Protein AF-A0A812Y4J9-F1 (afdb_monomer)

Sequence (115 aa):
AAALDSLTRGSGLSAARPALPALETWLRKNVALASAVAAYLGGRAVLHGYKVVHLPATLSTKEFISAHWHHDRAGRRLKLFLRLNDVDPVEGHPTQVALGSHRLSYYWHEEFEQS

Radius of gyration: 16.46 Å; Cα contacts (8 Å, |Δi|>4): 79; chains: 1; bounding box: 44×40×34 Å

Structure (mmCIF, N/CA/C/O backbone):
data_AF-A0A812Y4J9-F1
#
_entry.id   AF-A0A812Y4J9-F1
#
loop_
_atom_site.group_PDB
_atom_site.id
_atom_site.type_symbol
_atom_site.label_atom_id
_atom_site.label_alt_id
_atom_site.label_comp_id
_atom_site.label_asym_id
_atom_site.label_entity_id
_atom_site.label_seq_id
_atom_site.pdbx_PDB_ins_code
_atom_site.Cartn_x
_atom_site.Cartn_y
_atom_site.Cartn_z
_atom_site.occupancy
_atom_site.B_iso_or_equiv
_atom_site.auth_seq_id
_atom_site.auth_comp_id
_atom_site.auth_asym_id
_atom_site.auth_atom_id
_atom_site.pdbx_PDB_model_num
ATOM 1 N N . ALA A 1 1 ? -4.798 22.604 -9.980 1.00 35.69 1 ALA A N 1
ATOM 2 C CA . ALA A 1 1 ? -3.896 21.508 -10.375 1.00 35.69 1 ALA A CA 1
ATOM 3 C C . ALA A 1 1 ? -2.685 21.556 -9.452 1.00 35.69 1 ALA A C 1
ATOM 5 O O . ALA A 1 1 ? -1.976 22.551 -9.477 1.00 35.69 1 ALA A O 1
ATOM 6 N N . ALA A 1 2 ? -2.525 20.583 -8.553 1.00 34.88 2 ALA A N 1
ATOM 7 C CA . ALA A 1 2 ? -1.347 20.511 -7.689 1.00 34.88 2 ALA A CA 1
ATOM 8 C C . ALA A 1 2 ? -0.225 19.808 -8.460 1.00 34.88 2 ALA A C 1
ATOM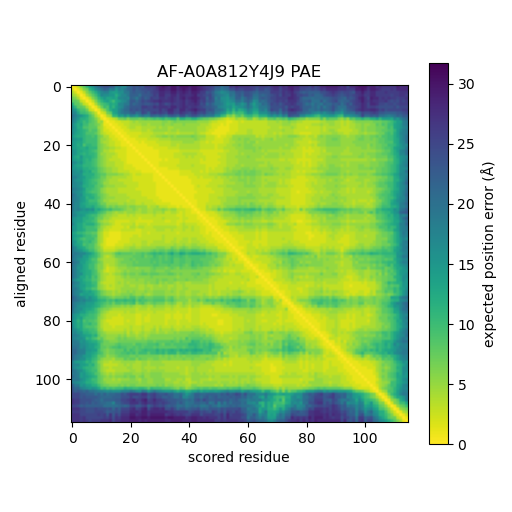 10 O O . ALA A 1 2 ? -0.469 18.765 -9.068 1.00 34.88 2 ALA A O 1
ATOM 11 N N . ALA A 1 3 ? 0.961 20.414 -8.470 1.00 34.66 3 ALA A N 1
ATOM 12 C CA . ALA A 1 3 ? 2.136 19.899 -9.153 1.00 34.66 3 ALA A CA 1
ATOM 13 C C . ALA A 1 3 ? 2.464 18.478 -8.665 1.00 34.66 3 ALA A C 1
ATOM 15 O O . ALA A 1 3 ? 2.590 18.238 -7.461 1.00 34.66 3 ALA A O 1
ATOM 16 N N . LEU A 1 4 ? 2.590 17.535 -9.605 1.00 40.22 4 LEU A N 1
ATOM 17 C CA . LEU A 1 4 ? 3.328 16.304 -9.356 1.00 40.22 4 LEU A CA 1
ATOM 18 C C . LEU A 1 4 ? 4.787 16.710 -9.182 1.00 40.22 4 LEU A C 1
ATOM 20 O O . LEU A 1 4 ? 5.464 17.017 -10.159 1.00 40.22 4 LEU A O 1
ATOM 24 N N . ASP A 1 5 ? 5.265 16.708 -7.946 1.00 41.06 5 ASP A N 1
ATOM 25 C CA . ASP A 1 5 ? 6.693 16.792 -7.671 1.00 41.06 5 ASP A CA 1
ATOM 26 C C . ASP A 1 5 ? 7.296 15.419 -8.019 1.00 41.06 5 ASP A C 1
ATOM 28 O O . ASP A 1 5 ? 7.408 14.520 -7.183 1.00 41.06 5 ASP A O 1
ATOM 32 N N . SER A 1 6 ? 7.507 15.182 -9.317 1.00 46.97 6 SER A N 1
ATOM 33 C CA . SER A 1 6 ? 7.979 13.904 -9.838 1.00 46.97 6 SER A CA 1
ATOM 34 C C . SER A 1 6 ? 9.500 13.849 -9.762 1.00 46.97 6 SER A C 1
ATOM 36 O O . SER A 1 6 ? 10.201 14.471 -10.558 1.00 46.97 6 SER A O 1
ATOM 38 N N . LEU A 1 7 ? 10.030 13.037 -8.851 1.00 45.00 7 LEU A N 1
ATOM 39 C CA . LEU A 1 7 ? 11.408 12.559 -8.938 1.00 45.00 7 LEU A CA 1
ATOM 40 C C . LEU A 1 7 ? 11.488 11.485 -10.035 1.00 45.00 7 LEU A C 1
ATOM 42 O O . LEU A 1 7 ? 11.526 10.294 -9.745 1.00 45.00 7 LEU A O 1
ATOM 46 N N . THR A 1 8 ? 11.479 11.897 -11.302 1.00 47.00 8 THR A N 1
ATOM 47 C CA . THR A 1 8 ? 11.858 11.031 -12.426 1.00 47.00 8 THR A CA 1
ATOM 48 C C . THR A 1 8 ? 13.373 11.080 -12.571 1.00 47.00 8 THR A C 1
ATOM 50 O O . THR A 1 8 ? 13.920 12.021 -13.143 1.00 47.00 8 THR A O 1
ATOM 53 N N . ARG A 1 9 ? 14.075 10.078 -12.036 1.00 48.00 9 ARG A N 1
ATOM 54 C CA . ARG A 1 9 ? 15.489 9.841 -12.356 1.00 48.00 9 ARG A CA 1
ATOM 55 C C . ARG A 1 9 ? 15.593 8.564 -13.179 1.00 48.00 9 ARG A C 1
ATOM 57 O O . ARG A 1 9 ? 15.381 7.494 -12.632 1.00 48.00 9 ARG A O 1
ATOM 64 N N . GLY A 1 10 ? 15.912 8.702 -14.467 1.00 55.62 10 GLY A N 1
ATOM 65 C CA . GLY A 1 10 ? 16.538 7.686 -15.330 1.00 55.62 10 GLY A CA 1
ATOM 66 C C . GLY A 1 10 ? 15.767 6.403 -15.678 1.00 55.62 10 GLY A C 1
ATOM 67 O O . GLY A 1 10 ? 15.925 5.922 -16.790 1.00 55.62 10 GLY A O 1
ATOM 68 N N . SER A 1 11 ? 14.925 5.865 -14.796 1.00 63.34 11 SER A N 1
ATOM 69 C CA . SER A 1 11 ? 14.391 4.501 -14.916 1.00 63.34 11 SER A CA 1
ATOM 70 C C . SER A 1 11 ? 12.909 4.421 -15.290 1.00 63.34 11 SER A C 1
ATOM 72 O O . SER A 1 11 ? 12.401 3.331 -15.503 1.00 63.34 11 SER A O 1
ATOM 74 N N . GLY A 1 12 ? 12.183 5.545 -15.355 1.00 77.94 12 GLY A N 1
ATOM 75 C CA . GLY A 1 12 ? 10.715 5.560 -15.511 1.00 77.94 12 GLY A CA 1
ATOM 76 C C . GLY A 1 12 ? 9.940 5.301 -14.207 1.00 77.94 12 GLY A C 1
ATOM 77 O O . GLY A 1 12 ? 8.707 5.380 -14.183 1.00 77.94 12 GLY A O 1
ATOM 78 N N . LEU A 1 13 ? 10.654 5.047 -13.104 1.00 86.38 13 LEU A N 1
ATOM 79 C CA . LEU A 1 13 ? 10.118 5.100 -11.748 1.00 86.38 13 LEU A CA 1
ATOM 80 C C . LEU A 1 13 ? 9.623 6.517 -11.455 1.00 86.38 13 LEU A C 1
ATOM 82 O O . LEU A 1 13 ? 10.340 7.499 -11.661 1.00 86.38 13 LEU A O 1
ATOM 86 N N . SER A 1 14 ? 8.410 6.627 -10.922 1.00 88.94 14 SER A N 1
ATOM 87 C CA . SER A 1 14 ? 7.935 7.889 -10.362 1.00 88.94 14 SER A CA 1
ATOM 88 C C . SER A 1 14 ? 7.167 7.654 -9.073 1.00 88.94 14 SER A C 1
ATOM 90 O O . SER A 1 14 ? 6.501 6.635 -8.886 1.00 88.94 14 SER A O 1
ATOM 92 N N . ALA A 1 15 ? 7.282 8.606 -8.154 1.00 89.88 15 ALA A N 1
ATOM 93 C CA . ALA A 1 15 ? 6.514 8.619 -6.925 1.00 89.88 15 ALA A CA 1
ATOM 94 C C . ALA A 1 15 ? 6.035 10.038 -6.639 1.00 89.88 15 ALA A C 1
ATOM 96 O O . ALA A 1 15 ? 6.797 10.990 -6.776 1.00 89.88 15 ALA A O 1
ATOM 97 N N . ALA A 1 16 ? 4.786 10.163 -6.205 1.00 91.19 16 ALA A N 1
ATOM 98 C CA . ALA A 1 16 ? 4.184 11.438 -5.845 1.00 91.19 16 ALA A CA 1
ATOM 99 C C . ALA A 1 16 ? 3.278 11.283 -4.619 1.00 91.19 16 ALA A C 1
ATOM 101 O O . ALA A 1 16 ? 2.834 10.182 -4.274 1.00 91.19 16 ALA A O 1
ATOM 102 N N . ARG A 1 17 ? 2.971 12.406 -3.965 1.00 93.19 17 ARG A N 1
ATOM 103 C CA . ARG A 1 17 ? 2.005 12.489 -2.857 1.00 93.19 17 ARG A CA 1
ATOM 104 C C . ARG A 1 17 ? 0.831 13.398 -3.239 1.00 93.19 17 ARG A C 1
ATOM 106 O O . ARG A 1 17 ? 0.694 14.480 -2.674 1.00 93.19 17 ARG A O 1
ATOM 113 N N . PRO A 1 18 ? 0.019 13.008 -4.238 1.00 91.38 18 PRO A N 1
ATOM 114 C CA . PRO A 1 18 ? -1.079 13.844 -4.697 1.00 91.38 18 PRO A CA 1
ATOM 115 C C . PRO A 1 18 ? -2.223 13.878 -3.677 1.00 91.38 18 PRO A C 1
ATOM 117 O O . PRO A 1 18 ? -2.419 12.943 -2.895 1.00 91.38 18 PRO A O 1
ATOM 120 N N . ALA A 1 19 ? -3.038 14.928 -3.751 1.00 90.06 19 ALA A N 1
ATOM 121 C CA . ALA A 1 19 ? -4.382 14.898 -3.191 1.00 90.06 19 ALA A CA 1
ATOM 122 C C . ALA A 1 19 ? -5.280 14.029 -4.087 1.00 90.06 19 ALA A C 1
ATOM 124 O O . ALA A 1 19 ? -5.338 14.243 -5.298 1.00 90.06 19 ALA A O 1
ATOM 125 N N . LEU A 1 20 ? -5.984 13.058 -3.500 1.00 90.00 20 LEU A N 1
ATOM 126 C CA . LEU A 1 20 ? -6.834 12.103 -4.224 1.00 90.00 20 LEU A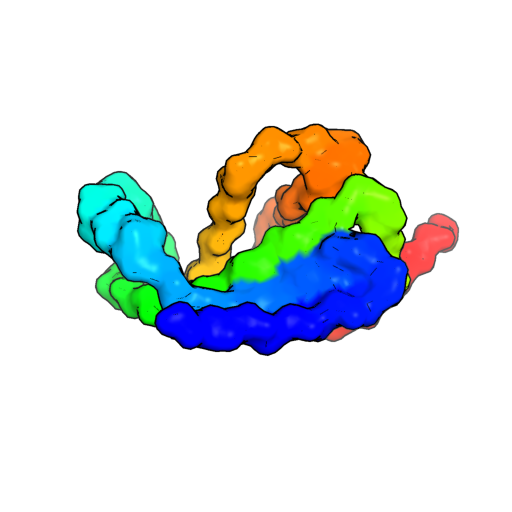 CA 1
ATOM 127 C C . LEU A 1 20 ? -8.273 12.122 -3.671 1.00 90.00 20 LEU A C 1
ATOM 129 O O . LEU A 1 20 ? -8.697 11.157 -3.036 1.00 90.00 20 LEU A O 1
ATOM 133 N N . PRO A 1 21 ? -9.052 13.198 -3.890 1.00 91.19 21 PRO A N 1
ATOM 134 C CA . PRO A 1 21 ? -10.364 13.379 -3.254 1.00 91.19 21 PRO A CA 1
ATOM 135 C C . PRO A 1 21 ? -11.395 12.305 -3.639 1.00 91.19 21 PRO A C 1
ATOM 137 O O . PRO A 1 21 ? -12.229 11.913 -2.819 1.00 91.19 21 PRO A O 1
ATOM 140 N N . ALA A 1 22 ?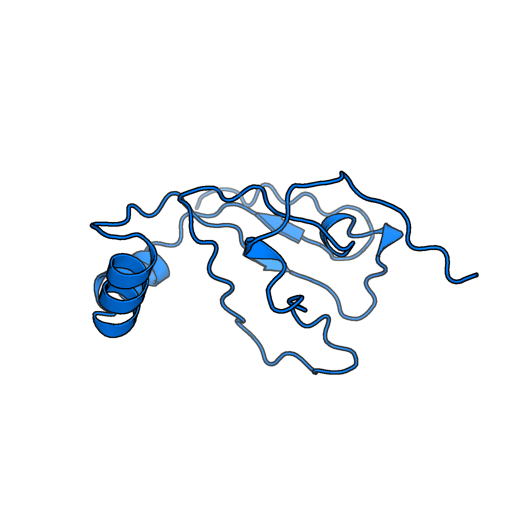 -11.331 11.782 -4.868 1.00 91.00 22 ALA A N 1
ATOM 141 C CA . ALA A 1 22 ? -12.193 10.681 -5.299 1.00 91.00 22 ALA A CA 1
ATOM 142 C C . ALA A 1 22 ? -11.879 9.382 -4.536 1.00 91.00 22 ALA A C 1
ATOM 144 O O . ALA A 1 22 ? -12.793 8.723 -4.036 1.00 91.00 22 ALA A O 1
ATOM 145 N N . LEU A 1 23 ? -10.589 9.055 -4.375 1.00 90.25 23 LEU A N 1
ATOM 146 C CA . LEU A 1 23 ? -10.154 7.910 -3.575 1.00 90.25 23 LEU A CA 1
ATOM 147 C C . LEU A 1 23 ? -10.537 8.096 -2.107 1.00 90.25 23 LEU A C 1
ATOM 149 O O . LEU A 1 23 ? -11.028 7.163 -1.482 1.00 90.25 23 LEU A O 1
ATOM 153 N N . GLU A 1 24 ? -10.374 9.303 -1.570 1.00 90.75 24 GLU A N 1
ATOM 154 C CA . GLU A 1 24 ? -10.787 9.618 -0.206 1.00 90.75 24 GLU A CA 1
ATOM 155 C C . GLU A 1 24 ? -12.279 9.364 0.010 1.00 90.75 24 GLU A C 1
ATOM 157 O O . GLU A 1 24 ? -12.682 8.731 0.985 1.00 90.75 24 GLU A O 1
ATOM 162 N N . THR A 1 25 ? -13.102 9.826 -0.932 1.00 92.69 25 THR A N 1
ATOM 163 C CA . THR A 1 25 ? -14.552 9.624 -0.902 1.00 92.69 25 THR A CA 1
ATOM 164 C C . THR A 1 25 ? -14.894 8.139 -0.926 1.00 92.69 25 THR A C 1
ATOM 166 O O . THR A 1 25 ? -15.737 7.691 -0.149 1.00 92.69 25 THR A O 1
ATOM 169 N N . TRP A 1 26 ? -14.228 7.364 -1.784 1.00 92.31 26 TRP A N 1
ATOM 170 C CA . TRP A 1 26 ? -14.422 5.920 -1.858 1.00 92.31 26 TRP A CA 1
ATOM 171 C C . TRP A 1 26 ? -14.007 5.217 -0.558 1.00 92.31 26 TRP A C 1
ATOM 173 O O . TRP A 1 26 ? -14.799 4.454 -0.008 1.00 92.31 26 TRP A O 1
ATOM 183 N N . LEU A 1 27 ? -12.830 5.535 -0.006 1.00 90.44 27 LEU A N 1
ATOM 184 C CA . LEU A 1 27 ? -12.342 4.980 1.262 1.00 90.44 27 LEU A CA 1
ATOM 185 C C . LEU A 1 27 ? -13.306 5.267 2.419 1.00 90.44 27 LEU A C 1
ATOM 187 O O . LEU A 1 27 ? -13.572 4.386 3.229 1.00 90.44 27 LEU A O 1
ATOM 191 N N . ARG A 1 28 ? -13.865 6.483 2.481 1.00 88.56 28 ARG A N 1
ATOM 192 C CA . ARG A 1 28 ? -14.833 6.879 3.517 1.00 88.56 28 ARG A CA 1
ATOM 193 C C . ARG A 1 28 ? -16.175 6.158 3.390 1.00 88.56 28 ARG A C 1
ATOM 195 O O . ARG A 1 28 ? -16.822 5.918 4.403 1.00 88.56 28 ARG A O 1
ATOM 202 N N . LYS A 1 29 ? -16.604 5.837 2.166 1.00 93.88 29 LYS A N 1
ATOM 203 C CA . LYS A 1 29 ? -17.871 5.137 1.894 1.00 93.88 29 LYS A CA 1
ATOM 204 C C . LYS A 1 29 ? -17.743 3.613 1.971 1.00 93.88 29 LYS A C 1
ATOM 206 O O . LYS A 1 29 ? -18.754 2.928 2.102 1.00 93.88 29 LYS A O 1
ATOM 211 N N . ASN A 1 30 ? -16.528 3.070 1.898 1.00 94.00 30 ASN A N 1
ATOM 212 C CA . ASN A 1 30 ? -16.287 1.633 1.966 1.00 94.00 30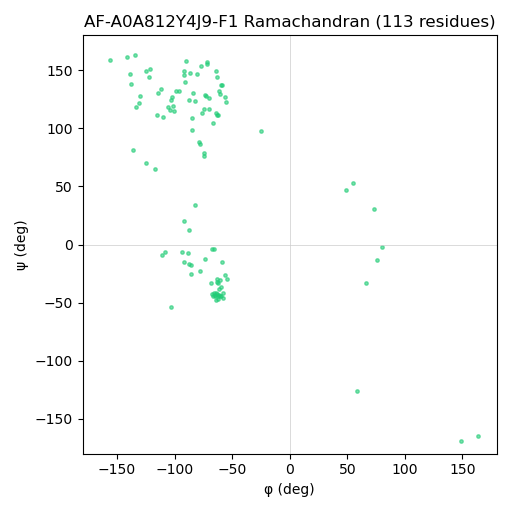 ASN A CA 1
ATOM 213 C C . ASN A 1 30 ? -16.336 1.132 3.420 1.00 94.00 30 ASN A C 1
ATOM 215 O O . ASN A 1 30 ? -15.322 1.065 4.118 1.00 94.00 30 ASN A O 1
ATOM 219 N N . VAL A 1 31 ? -17.539 0.766 3.871 1.00 93.19 31 VAL A N 1
ATOM 220 C CA . VAL A 1 31 ? -17.792 0.308 5.248 1.00 93.19 31 VAL A CA 1
ATOM 221 C C . VAL A 1 31 ? -17.009 -0.962 5.582 1.00 93.19 31 VAL A C 1
ATOM 223 O O . VAL A 1 31 ? -16.482 -1.075 6.684 1.00 93.19 31 VAL A O 1
ATOM 226 N N . ALA A 1 32 ? -16.879 -1.898 4.638 1.00 94.81 32 ALA A N 1
ATOM 227 C CA . ALA A 1 32 ? -16.151 -3.145 4.865 1.00 94.81 32 ALA A CA 1
ATOM 228 C C . ALA A 1 32 ? -14.669 -2.886 5.178 1.00 94.81 32 ALA A C 1
ATOM 230 O O . ALA A 1 32 ? -14.141 -3.401 6.166 1.00 94.81 32 ALA A O 1
ATOM 231 N N . LEU A 1 33 ? -14.015 -2.031 4.386 1.00 92.31 33 LEU A N 1
ATOM 232 C CA . LEU A 1 33 ? -12.627 -1.645 4.624 1.00 92.31 33 LEU A CA 1
ATOM 233 C C . LEU A 1 33 ? -12.478 -0.871 5.938 1.00 92.31 33 LEU A C 1
ATOM 235 O O . LEU A 1 33 ? -11.570 -1.158 6.715 1.00 92.31 33 LEU A O 1
ATOM 239 N N . ALA A 1 34 ? -13.376 0.079 6.211 1.00 89.44 34 ALA A N 1
ATOM 240 C CA . ALA A 1 34 ? -13.351 0.850 7.450 1.00 89.44 34 ALA A CA 1
ATOM 241 C C . ALA A 1 34 ? -13.476 -0.053 8.689 1.00 89.44 34 ALA A C 1
ATOM 243 O O . ALA A 1 34 ? -12.698 0.096 9.632 1.00 89.44 34 ALA A O 1
ATOM 244 N N . SER A 1 35 ? -14.393 -1.025 8.665 1.00 91.56 35 SER A N 1
ATOM 245 C CA . SER A 1 35 ? -14.565 -2.000 9.745 1.00 91.56 35 SER A CA 1
ATOM 246 C C . SER A 1 35 ? -13.342 -2.902 9.912 1.00 91.56 35 SER A C 1
ATOM 248 O O . SER A 1 35 ? -12.896 -3.106 11.038 1.00 91.56 35 SER A O 1
ATOM 250 N N . ALA A 1 36 ? -12.752 -3.395 8.818 1.00 93.00 36 ALA A N 1
ATOM 251 C CA . ALA A 1 36 ? -11.546 -4.222 8.880 1.00 93.00 36 ALA A CA 1
ATOM 252 C C . ALA A 1 36 ? -10.351 -3.457 9.473 1.00 93.00 36 ALA A C 1
ATOM 254 O O . ALA A 1 36 ? -9.653 -3.965 10.351 1.00 93.00 36 ALA A O 1
ATOM 255 N N . VAL A 1 37 ? -10.143 -2.208 9.044 1.00 92.00 37 VAL A N 1
ATOM 256 C CA . VAL A 1 37 ? -9.085 -1.341 9.580 1.00 92.00 37 VAL A CA 1
ATOM 257 C C . VAL A 1 37 ? -9.323 -1.044 11.061 1.00 92.00 37 VAL A C 1
ATOM 259 O O . VAL A 1 37 ? -8.379 -1.095 11.851 1.00 92.00 37 VAL A O 1
ATOM 262 N N . ALA A 1 38 ? -10.568 -0.760 11.450 1.00 91.00 38 ALA A N 1
ATOM 263 C CA . ALA A 1 38 ? -10.903 -0.468 12.837 1.00 91.00 38 ALA A CA 1
ATOM 264 C C . ALA A 1 38 ? -10.698 -1.679 13.753 1.00 91.00 38 ALA A C 1
ATOM 266 O O . ALA A 1 38 ? -10.129 -1.536 14.835 1.00 91.00 38 ALA A O 1
ATOM 267 N N . ALA A 1 39 ? -11.099 -2.869 13.298 1.00 91.25 39 ALA A N 1
ATOM 268 C CA . ALA A 1 39 ? -10.861 -4.120 14.007 1.00 91.25 39 ALA A CA 1
ATOM 269 C C . ALA A 1 39 ? -9.359 -4.398 14.167 1.00 91.25 39 ALA A C 1
ATOM 271 O O . ALA A 1 39 ? -8.914 -4.744 15.257 1.00 91.25 39 ALA A O 1
ATOM 272 N N . TYR A 1 40 ? -8.566 -4.181 13.111 1.00 89.31 40 TYR A N 1
ATOM 273 C CA . TYR A 1 40 ? -7.122 -4.413 13.144 1.00 89.31 40 TYR A CA 1
ATOM 274 C C . TYR A 1 40 ? -6.378 -3.442 14.076 1.00 89.31 40 TYR A C 1
ATOM 276 O O . TYR A 1 40 ? -5.482 -3.847 14.811 1.00 89.31 40 TYR A O 1
ATOM 284 N N . LEU A 1 41 ? -6.733 -2.152 14.056 1.00 90.56 41 LEU A N 1
ATOM 285 C CA . LEU A 1 41 ? -6.054 -1.121 14.855 1.00 90.56 41 LEU A CA 1
ATOM 286 C C . LEU A 1 41 ? -6.640 -0.941 16.268 1.00 90.56 41 LEU A C 1
ATOM 288 O O . LEU A 1 41 ? -6.062 -0.204 17.075 1.00 90.56 41 LEU A O 1
ATOM 292 N N . GLY A 1 42 ? -7.763 -1.598 16.572 1.00 91.94 42 GLY A N 1
ATOM 293 C CA . GLY A 1 42 ? -8.450 -1.513 17.861 1.00 91.94 42 GLY A CA 1
ATOM 294 C C . GLY A 1 42 ? -9.189 -0.190 18.085 1.00 91.94 42 GLY A C 1
ATOM 295 O O . GLY A 1 42 ? -9.274 0.279 19.218 1.00 91.94 42 GLY A O 1
ATOM 296 N N . GLY A 1 43 ? -9.684 0.457 17.025 1.00 89.94 43 GLY A N 1
ATOM 297 C CA . GLY A 1 43 ? -10.402 1.727 17.148 1.00 89.94 43 GLY A CA 1
ATOM 298 C C . GLY A 1 43 ? -10.541 2.509 15.845 1.00 89.94 43 GLY A C 1
ATOM 299 O O . GLY A 1 43 ? -10.337 1.994 14.751 1.00 89.94 43 GLY A O 1
ATOM 300 N N . ARG A 1 44 ? -10.901 3.793 15.954 1.00 86.69 44 ARG A N 1
ATOM 301 C CA . ARG A 1 44 ? -11.046 4.674 14.786 1.00 86.69 44 ARG A CA 1
ATOM 302 C C . ARG A 1 44 ? -9.680 4.978 14.174 1.00 86.69 44 ARG A C 1
ATOM 304 O O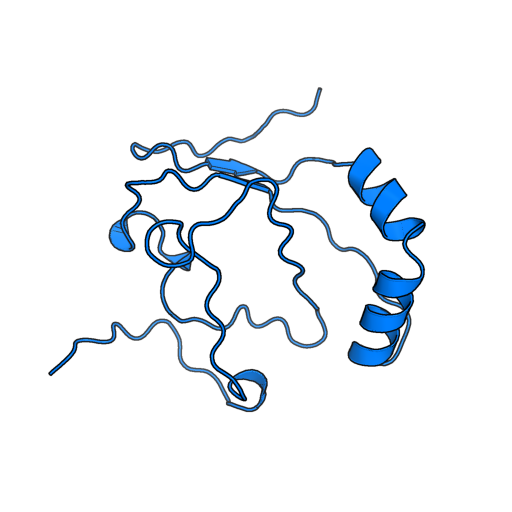 . ARG A 1 44 ? -8.795 5.491 14.853 1.00 86.69 44 ARG A O 1
ATOM 311 N N . ALA A 1 45 ? -9.540 4.723 12.878 1.00 89.62 45 ALA A N 1
ATOM 312 C CA . ALA A 1 45 ? -8.352 5.083 12.118 1.00 89.62 45 ALA A CA 1
ATOM 313 C C . ALA A 1 45 ? -8.487 6.470 11.481 1.00 89.62 45 ALA A C 1
ATOM 315 O O . ALA A 1 45 ? -9.580 6.896 11.101 1.00 89.62 45 ALA A O 1
ATOM 316 N N . VAL A 1 46 ? -7.355 7.155 11.331 1.00 89.81 46 VAL A N 1
ATOM 317 C CA . VAL A 1 46 ? -7.251 8.425 10.608 1.00 89.81 46 VAL A CA 1
ATOM 318 C C . VAL A 1 46 ? -6.391 8.205 9.372 1.00 89.81 46 VAL A C 1
ATOM 320 O O . VAL A 1 46 ? -5.297 7.643 9.451 1.00 89.81 46 VAL A O 1
ATOM 323 N N . LEU A 1 47 ? -6.888 8.650 8.222 1.00 90.06 47 LEU A N 1
ATOM 324 C CA . LEU A 1 47 ? -6.143 8.604 6.974 1.00 90.06 47 LEU A CA 1
ATOM 325 C C . LEU A 1 47 ? -5.061 9.685 6.978 1.00 90.06 47 LEU A C 1
ATOM 327 O O . LEU A 1 47 ? -5.368 10.871 7.035 1.00 90.06 47 LEU A O 1
ATOM 331 N N . HIS A 1 48 ? -3.797 9.267 6.923 1.00 89.44 48 HIS A N 1
ATOM 332 C CA . HIS A 1 48 ? -2.654 10.182 6.993 1.00 89.44 48 HIS A CA 1
ATOM 333 C C . HIS A 1 48 ? -2.261 10.771 5.628 1.00 89.44 48 HIS A C 1
ATOM 335 O O . HIS A 1 48 ? -1.645 11.829 5.559 1.00 89.44 48 HIS A O 1
ATOM 341 N N . GLY A 1 49 ? -2.574 10.084 4.530 1.00 90.25 49 GLY A N 1
ATOM 342 C CA . GLY A 1 49 ? -2.301 10.574 3.182 1.00 90.25 49 GLY A CA 1
ATOM 343 C C . GLY A 1 49 ? -2.012 9.460 2.189 1.00 90.25 49 GLY A C 1
ATOM 344 O O . GLY A 1 49 ? -2.183 8.277 2.484 1.00 90.25 49 GLY A O 1
ATOM 345 N N . TYR A 1 50 ? -1.543 9.866 1.0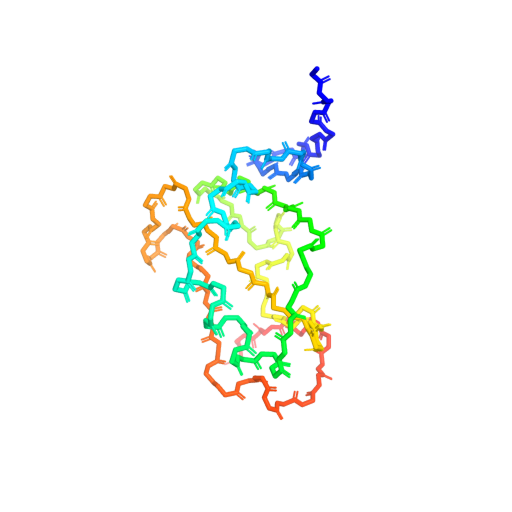12 1.00 91.75 50 TYR A N 1
ATOM 346 C CA . TYR A 1 50 ? -1.370 8.991 -0.140 1.00 91.75 50 TYR A CA 1
ATOM 347 C C . TYR A 1 50 ? 0.066 9.038 -0.656 1.00 91.75 50 TYR A C 1
ATOM 349 O O . TYR A 1 50 ? 0.752 10.061 -0.576 1.00 91.75 50 TYR A O 1
ATOM 357 N N . LYS A 1 51 ? 0.512 7.915 -1.213 1.00 91.62 51 LYS A N 1
ATOM 358 C CA . LYS A 1 51 ? 1.708 7.837 -2.045 1.00 91.62 51 LYS A CA 1
ATOM 359 C C . LYS A 1 51 ? 1.335 7.029 -3.278 1.00 91.62 51 LYS A C 1
ATOM 361 O O . LYS A 1 51 ? 0.955 5.870 -3.147 1.00 91.62 51 LYS A O 1
ATOM 366 N N . VAL A 1 52 ? 1.426 7.652 -4.444 1.00 92.06 52 VAL A N 1
ATOM 367 C CA . VAL A 1 52 ? 1.270 6.970 -5.730 1.00 92.06 52 VAL A CA 1
ATOM 368 C C . VAL A 1 52 ? 2.663 6.640 -6.227 1.00 92.06 52 VAL A C 1
ATOM 370 O O . VAL A 1 52 ? 3.546 7.497 -6.173 1.00 92.06 52 VAL A O 1
ATOM 373 N N . VAL A 1 53 ? 2.866 5.398 -6.651 1.00 90.12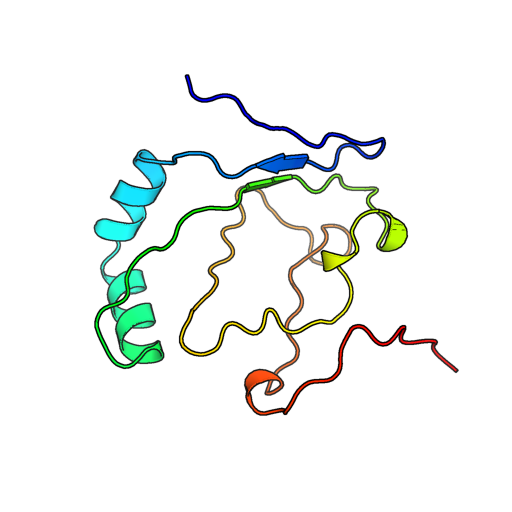 53 VAL A N 1
ATOM 374 C CA . VAL A 1 53 ? 4.136 4.922 -7.195 1.00 90.12 53 VAL A CA 1
ATOM 375 C C . VAL A 1 53 ? 3.849 4.224 -8.514 1.00 90.12 53 VAL A C 1
ATOM 377 O O . VAL A 1 53 ? 2.993 3.345 -8.567 1.00 90.12 53 VAL A O 1
ATOM 380 N N . HIS A 1 54 ? 4.559 4.629 -9.558 1.00 90.25 54 HIS A N 1
ATOM 381 C CA . HIS A 1 54 ? 4.611 3.927 -10.830 1.00 90.25 54 HIS A CA 1
ATOM 382 C C . HIS A 1 54 ? 5.920 3.144 -10.895 1.00 90.25 54 HIS A C 1
ATOM 384 O O . HIS A 1 54 ? 6.992 3.748 -10.824 1.00 90.25 54 HIS A O 1
ATOM 390 N N . LEU A 1 55 ? 5.819 1.822 -11.020 1.00 88.31 55 LEU A N 1
ATOM 391 C CA . LEU A 1 55 ? 6.954 0.924 -11.205 1.00 88.31 55 LEU A CA 1
ATOM 392 C C . LEU A 1 55 ? 6.969 0.463 -12.671 1.00 88.31 55 LEU A C 1
ATOM 394 O O . LEU A 1 55 ? 5.994 -0.151 -13.104 1.00 88.31 55 LEU A O 1
ATOM 398 N N . PRO A 1 56 ? 8.018 0.769 -13.450 1.00 86.12 56 PRO A N 1
ATOM 399 C CA . PRO A 1 56 ? 8.163 0.245 -14.803 1.00 86.12 56 PRO A CA 1
ATOM 400 C C . PRO A 1 56 ? 8.519 -1.247 -14.773 1.00 86.12 56 PRO A C 1
ATOM 402 O O . PRO A 1 56 ? 9.113 -1.732 -13.813 1.00 86.12 56 PRO A O 1
ATOM 405 N N . ALA A 1 57 ? 8.193 -1.971 -15.846 1.00 81.31 57 ALA A N 1
ATOM 406 C CA . ALA A 1 57 ? 8.403 -3.419 -15.923 1.00 81.31 57 ALA A CA 1
ATOM 407 C C . ALA A 1 57 ? 9.878 -3.830 -15.752 1.00 81.31 57 ALA A C 1
ATOM 409 O O . ALA A 1 57 ? 10.170 -4.820 -15.096 1.00 81.31 57 ALA A O 1
ATOM 410 N N . THR A 1 58 ? 10.817 -3.043 -16.279 1.00 80.81 58 THR A N 1
ATOM 411 C CA . THR A 1 58 ? 12.255 -3.366 -16.296 1.00 80.81 58 THR A CA 1
ATOM 412 C C . THR A 1 58 ? 13.026 -2.828 -15.086 1.00 80.81 58 THR A C 1
ATOM 414 O O . THR A 1 58 ? 14.235 -2.633 -15.169 1.00 80.81 58 THR A O 1
ATOM 417 N N . LEU A 1 59 ? 12.340 -2.518 -13.983 1.00 84.25 59 LEU A N 1
ATOM 418 C CA . LEU A 1 59 ? 12.959 -1.904 -12.811 1.00 84.25 59 LEU A CA 1
ATOM 419 C C . LEU A 1 59 ? 13.836 -2.903 -12.049 1.00 84.25 59 LEU A C 1
ATOM 421 O O . LEU A 1 59 ? 13.368 -3.969 -11.653 1.00 84.25 59 LEU A O 1
ATOM 425 N N . SER A 1 60 ? 15.087 -2.535 -11.774 1.00 81.19 60 SER A N 1
ATOM 426 C CA . SER A 1 60 ? 15.958 -3.313 -10.889 1.00 81.19 60 SER A CA 1
ATOM 427 C C . SER A 1 60 ? 15.845 -2.868 -9.424 1.00 81.19 60 SER A C 1
ATOM 429 O O . SER A 1 60 ? 15.497 -1.726 -9.113 1.00 81.19 60 SER A O 1
ATOM 431 N N . THR A 1 61 ? 16.214 -3.749 -8.490 1.00 78.44 61 THR A N 1
ATOM 432 C CA . THR A 1 61 ? 16.269 -3.426 -7.050 1.00 78.44 61 THR A CA 1
ATOM 433 C C . THR A 1 61 ? 17.248 -2.292 -6.736 1.00 78.44 61 THR A C 1
ATOM 435 O O . THR A 1 61 ? 16.983 -1.484 -5.849 1.00 78.44 61 THR A O 1
ATOM 438 N N . LYS A 1 62 ? 18.328 -2.153 -7.520 1.00 79.69 62 LYS A N 1
ATOM 439 C CA . LYS A 1 62 ? 19.296 -1.047 -7.406 1.00 79.69 62 LYS A CA 1
ATOM 440 C C . LYS A 1 62 ? 18.659 0.320 -7.666 1.00 79.69 62 LYS A C 1
ATOM 442 O O . LYS A 1 62 ? 19.055 1.315 -7.067 1.00 79.69 62 LYS A O 1
ATOM 447 N N . GLU A 1 63 ? 17.665 0.371 -8.547 1.00 80.56 63 GLU A N 1
ATOM 448 C CA . GLU A 1 63 ? 16.950 1.600 -8.904 1.00 80.56 63 GLU A CA 1
ATOM 449 C C . GLU A 1 63 ? 15.769 1.881 -7.966 1.00 80.56 63 GLU A C 1
ATOM 451 O O . GLU A 1 63 ? 15.275 3.009 -7.903 1.00 80.56 63 GLU A O 1
ATOM 456 N N . PHE A 1 64 ? 15.330 0.876 -7.204 1.00 84.75 64 PHE A N 1
ATOM 457 C CA . PHE A 1 64 ? 14.223 0.978 -6.265 1.00 84.75 64 PHE A CA 1
ATOM 458 C C . PHE A 1 64 ? 14.559 0.299 -4.939 1.00 84.75 64 PHE A C 1
ATOM 460 O O . PHE A 1 64 ? 14.109 -0.801 -4.649 1.00 84.75 64 PHE A O 1
ATOM 467 N N . ILE A 1 65 ? 15.291 1.014 -4.082 1.00 81.38 65 ILE A N 1
ATOM 468 C CA . ILE A 1 65 ? 15.745 0.529 -2.763 1.00 81.38 65 ILE A CA 1
ATOM 469 C C . ILE A 1 65 ? 14.581 0.026 -1.887 1.00 81.38 65 ILE A C 1
ATOM 471 O O . ILE A 1 65 ? 14.736 -0.884 -1.078 1.00 81.38 65 ILE A O 1
ATOM 475 N N . SER A 1 66 ? 13.375 0.575 -2.058 1.00 82.44 66 SER A N 1
ATOM 476 C CA . SER A 1 66 ? 12.183 0.079 -1.355 1.00 82.44 66 SER A CA 1
ATOM 477 C C . SER A 1 66 ? 11.733 -1.324 -1.799 1.00 82.44 66 SER A C 1
ATOM 479 O O . SER A 1 66 ? 10.791 -1.844 -1.211 1.00 82.44 66 SER A O 1
ATOM 481 N N . ALA A 1 67 ? 12.367 -1.938 -2.801 1.00 83.69 67 ALA A N 1
ATOM 482 C CA . ALA A 1 67 ? 12.169 -3.337 -3.176 1.00 83.69 67 ALA A CA 1
ATOM 483 C C . ALA A 1 67 ? 12.895 -4.319 -2.247 1.00 83.69 67 ALA A C 1
ATOM 485 O O . ALA A 1 67 ? 12.505 -5.480 -2.181 1.00 83.69 67 ALA A O 1
ATOM 486 N N . HIS A 1 68 ? 13.940 -3.886 -1.533 1.00 86.12 68 HIS A N 1
ATOM 487 C CA . HIS A 1 68 ? 14.621 -4.758 -0.576 1.00 86.12 68 HIS A CA 1
ATOM 488 C C . HIS A 1 68 ? 13.675 -5.153 0.559 1.00 86.12 68 HIS A C 1
ATOM 490 O O . HIS A 1 68 ? 12.809 -4.367 0.948 1.00 86.12 68 HIS A O 1
ATOM 496 N N . TRP A 1 69 ? 13.860 -6.341 1.136 1.00 87.06 69 TRP A N 1
ATOM 497 C CA . TRP A 1 69 ? 13.125 -6.748 2.331 1.00 87.06 69 TRP A CA 1
ATOM 498 C C . TRP A 1 69 ? 13.320 -5.717 3.445 1.00 87.06 69 TRP A C 1
ATOM 500 O O . TRP A 1 69 ? 14.440 -5.370 3.817 1.00 87.06 69 TRP A O 1
ATOM 510 N N . HIS A 1 70 ? 12.216 -5.168 3.943 1.00 84.56 70 HIS A N 1
ATOM 511 C CA . HIS A 1 70 ? 12.243 -4.164 4.997 1.00 84.56 70 HIS A CA 1
ATOM 512 C C . HIS A 1 70 ? 10.925 -4.141 5.768 1.00 84.56 70 HIS A C 1
ATOM 514 O O . HIS A 1 70 ? 9.870 -4.523 5.263 1.00 84.56 70 HIS A O 1
ATOM 520 N N . HIS A 1 71 ? 10.977 -3.611 6.989 1.00 85.25 71 HIS A N 1
ATOM 521 C CA . HIS A 1 71 ? 9.786 -3.140 7.686 1.00 85.25 71 HIS A CA 1
ATOM 522 C C . HIS A 1 71 ? 9.653 -1.626 7.554 1.00 85.25 71 HIS A C 1
ATOM 524 O O . HIS A 1 71 ? 10.562 -0.873 7.893 1.00 85.25 71 HIS A O 1
ATOM 530 N N . ASP A 1 72 ? 8.450 -1.178 7.205 1.00 82.12 72 ASP A N 1
ATOM 531 C CA . ASP A 1 72 ? 8.058 0.237 7.165 1.00 82.12 72 ASP A CA 1
ATOM 532 C C . ASP A 1 72 ? 8.038 0.938 8.536 1.00 82.12 72 ASP A C 1
ATOM 534 O O . ASP A 1 72 ? 7.712 2.125 8.627 1.00 82.12 72 ASP A O 1
ATOM 538 N N . ARG A 1 73 ? 8.301 0.200 9.625 1.00 76.94 73 ARG A N 1
ATOM 539 C CA . ARG A 1 73 ? 8.133 0.664 11.014 1.00 76.94 73 ARG A CA 1
ATOM 540 C C . ARG A 1 73 ? 6.760 1.311 11.215 1.00 76.94 73 ARG A C 1
ATOM 542 O O . ARG A 1 73 ? 6.612 2.415 11.747 1.00 76.94 73 ARG A O 1
ATOM 549 N N . ALA A 1 74 ? 5.727 0.631 10.723 1.00 73.94 74 ALA A N 1
ATOM 550 C CA . ALA A 1 74 ? 4.375 1.168 10.719 1.00 73.94 74 ALA A CA 1
ATOM 551 C C . ALA A 1 74 ? 3.851 1.396 12.151 1.00 73.94 74 ALA A C 1
ATOM 553 O O . ALA A 1 74 ? 3.118 2.358 12.374 1.00 73.94 74 ALA A O 1
ATOM 554 N N . GLY A 1 75 ? 4.298 0.607 13.137 1.00 78.69 75 GLY A N 1
ATOM 555 C CA . GLY A 1 75 ? 3.843 0.725 14.524 1.00 78.69 75 GLY A CA 1
ATOM 556 C C . GLY A 1 75 ? 2.326 0.541 14.592 1.00 78.69 75 GLY A C 1
ATOM 557 O O . GLY A 1 75 ? 1.796 -0.408 14.026 1.00 78.69 75 GLY A O 1
ATOM 558 N N . ARG A 1 76 ? 1.610 1.497 15.199 1.00 83.94 76 ARG A N 1
ATOM 559 C CA . ARG A 1 76 ? 0.131 1.541 15.217 1.00 83.94 76 ARG A CA 1
ATOM 560 C C . ARG A 1 76 ? -0.478 2.151 13.944 1.00 83.94 76 ARG A C 1
ATOM 562 O O . ARG A 1 76 ? -1.486 2.849 14.010 1.00 83.94 76 ARG A O 1
ATOM 569 N N . ARG A 1 77 ? 0.146 1.937 12.784 1.00 88.75 77 ARG A N 1
ATOM 570 C CA . ARG A 1 77 ? -0.347 2.393 11.476 1.00 88.75 7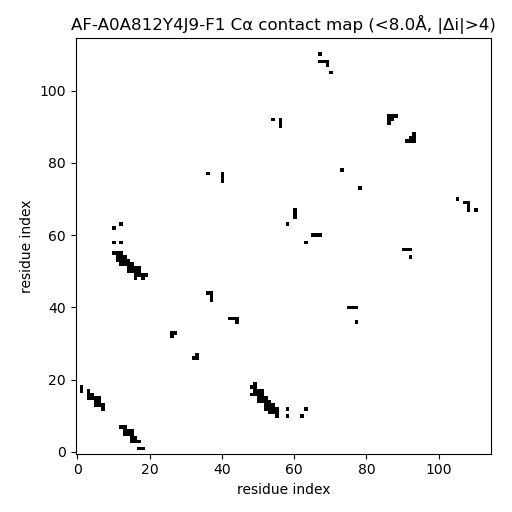7 ARG A CA 1
ATOM 571 C C . ARG A 1 77 ? -0.527 1.199 10.557 1.00 88.75 77 ARG A C 1
ATOM 573 O O . ARG A 1 77 ? 0.210 0.223 10.641 1.00 88.75 77 ARG A O 1
ATOM 580 N N . LEU A 1 78 ? -1.468 1.329 9.635 1.00 89.75 78 LEU A N 1
ATOM 581 C CA . LEU A 1 78 ? -1.674 0.384 8.549 1.00 89.75 78 LEU A CA 1
ATOM 582 C C . LEU A 1 78 ? -1.298 1.064 7.231 1.00 89.75 78 LEU A C 1
ATOM 584 O O . LEU A 1 78 ? -1.685 2.208 6.990 1.00 89.75 78 LEU A O 1
ATOM 588 N N . LYS A 1 79 ? -0.540 0.363 6.385 1.00 90.56 79 LYS A N 1
ATOM 589 C CA . LYS A 1 79 ? -0.298 0.761 4.996 1.00 90.56 79 LYS A CA 1
ATOM 590 C C . LYS A 1 79 ? -1.163 -0.116 4.094 1.00 90.56 79 LYS A C 1
ATOM 592 O O . LYS A 1 79 ? -1.086 -1.337 4.169 1.00 90.56 79 LYS A O 1
ATOM 597 N N . LEU A 1 80 ? -1.986 0.517 3.263 1.00 90.25 80 LEU A N 1
ATOM 598 C CA . LEU A 1 80 ? -2.814 -0.155 2.267 1.00 90.25 80 LEU A CA 1
ATOM 599 C C . LEU A 1 80 ? -2.160 -0.001 0.893 1.00 90.25 80 LEU A C 1
ATOM 601 O O . LEU A 1 80 ? -1.872 1.120 0.474 1.00 90.25 80 LEU A O 1
ATOM 605 N N . PHE A 1 81 ? -1.950 -1.115 0.197 1.00 90.56 81 PHE A N 1
ATOM 606 C CA . PHE A 1 81 ? -1.490 -1.125 -1.189 1.00 90.56 81 PHE A CA 1
ATOM 607 C C . PHE A 1 81 ? -2.689 -1.368 -2.105 1.00 90.56 81 PHE A C 1
ATOM 609 O O . PHE A 1 81 ? -3.305 -2.430 -2.055 1.00 90.56 81 PHE A O 1
ATOM 616 N N . LEU A 1 82 ? -3.023 -0.374 -2.928 1.00 89.44 82 LEU A N 1
ATOM 617 C CA . LEU A 1 82 ? -4.055 -0.476 -3.957 1.00 89.44 82 LEU A CA 1
ATOM 618 C C . LEU A 1 82 ? -3.367 -0.614 -5.313 1.00 89.44 82 LEU A C 1
ATOM 620 O O . LEU A 1 82 ? -2.660 0.297 -5.745 1.00 89.44 82 LEU A O 1
ATOM 624 N N . ARG A 1 83 ? -3.555 -1.761 -5.965 1.00 90.12 83 ARG A N 1
ATOM 625 C CA . ARG A 1 83 ? -3.053 -2.008 -7.320 1.00 90.12 83 ARG A CA 1
ATOM 626 C C . ARG A 1 83 ? -4.044 -1.391 -8.304 1.00 90.12 83 ARG A C 1
ATOM 628 O O . ARG A 1 83 ? -5.231 -1.686 -8.231 1.00 90.12 83 ARG A O 1
ATOM 635 N N . LEU A 1 84 ? -3.563 -0.491 -9.161 1.00 88.88 84 LEU A N 1
ATOM 636 C CA . LEU A 1 84 ? -4.396 0.195 -10.160 1.00 88.88 84 LEU A CA 1
ATOM 637 C C . LEU A 1 84 ? -4.424 -0.526 -11.511 1.00 88.88 84 LEU A C 1
ATOM 639 O O . LEU A 1 84 ? -5.281 -0.230 -12.332 1.00 88.88 84 LEU A O 1
ATOM 643 N N . ASN A 1 85 ? -3.498 -1.459 -11.715 1.00 86.81 85 ASN A N 1
ATOM 644 C CA . ASN A 1 85 ? -3.405 -2.323 -12.882 1.00 86.81 85 ASN A CA 1
ATOM 645 C C . ASN A 1 85 ? -3.162 -3.754 -12.399 1.00 86.81 85 ASN A C 1
ATOM 647 O O . ASN A 1 85 ? -2.735 -3.956 -11.252 1.00 86.81 85 ASN A O 1
ATOM 651 N N . ASP A 1 86 ? -3.390 -4.722 -13.280 1.00 86.75 86 ASP A N 1
ATOM 652 C CA . ASP A 1 86 ? -3.015 -6.105 -13.021 1.00 86.75 86 ASP A CA 1
ATOM 653 C C . ASP A 1 86 ? -1.507 -6.210 -12.792 1.00 86.75 86 ASP A C 1
ATOM 655 O O . ASP A 1 86 ? -0.696 -5.559 -13.454 1.00 86.75 86 ASP A O 1
ATOM 659 N N . VAL A 1 87 ? -1.146 -7.008 -11.793 1.00 85.00 87 VAL A N 1
ATOM 660 C CA . VAL A 1 87 ? 0.237 -7.235 -11.388 1.00 85.00 87 VAL A CA 1
ATOM 661 C C . VAL A 1 87 ? 0.544 -8.692 -11.658 1.00 85.00 87 VAL A C 1
ATOM 663 O O . VAL A 1 87 ? -0.008 -9.567 -10.987 1.00 85.00 87 VAL A O 1
ATOM 666 N N . ASP A 1 88 ? 1.417 -8.930 -12.632 1.00 83.56 88 ASP A N 1
ATOM 667 C CA . ASP A 1 88 ? 1.929 -10.264 -12.905 1.00 83.56 88 ASP A CA 1
ATOM 668 C C . ASP A 1 88 ? 2.671 -10.800 -11.660 1.00 83.56 88 ASP A C 1
AT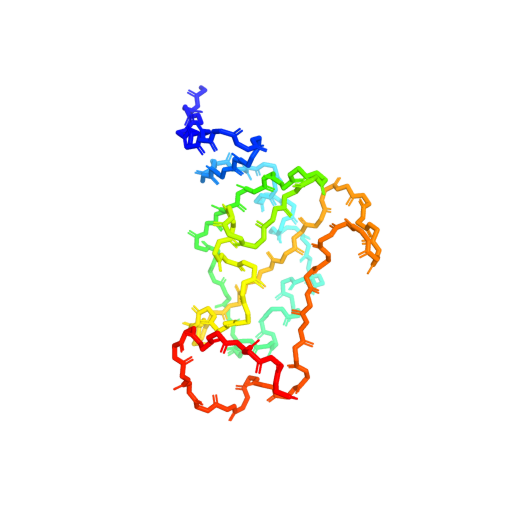OM 670 O O . ASP A 1 88 ? 3.487 -10.083 -11.067 1.00 83.56 88 ASP A O 1
ATOM 674 N N . PRO A 1 89 ? 2.366 -12.023 -11.196 1.00 80.12 89 PRO A N 1
ATOM 675 C CA . PRO A 1 89 ? 2.946 -12.560 -9.970 1.00 80.12 89 PRO A CA 1
ATOM 676 C C . PRO A 1 89 ? 4.415 -12.981 -10.114 1.00 80.12 89 PRO A C 1
ATOM 678 O O . PRO A 1 89 ? 5.054 -13.234 -9.093 1.00 80.12 89 PRO A O 1
ATOM 681 N N . VAL A 1 90 ? 4.938 -13.075 -11.338 1.00 77.75 90 VAL A N 1
ATOM 682 C CA . VAL A 1 90 ? 6.309 -13.498 -11.645 1.00 77.75 90 VAL A CA 1
ATOM 683 C C . VAL A 1 90 ? 7.174 -12.280 -11.984 1.00 77.75 90 VAL A C 1
ATOM 685 O O . VAL A 1 90 ? 8.171 -12.032 -11.315 1.00 77.75 90 VAL A O 1
ATOM 688 N N . GLU A 1 91 ? 6.741 -11.468 -12.946 1.00 76.44 91 GLU A N 1
ATOM 689 C CA . GLU A 1 91 ? 7.513 -10.369 -13.545 1.00 76.44 91 GLU A CA 1
ATOM 690 C C . GLU A 1 91 ? 6.971 -8.972 -13.174 1.00 76.44 91 GLU A C 1
ATOM 692 O O . GLU A 1 91 ? 7.583 -7.947 -13.464 1.00 76.44 91 GLU A O 1
ATOM 697 N N . GLY A 1 92 ? 5.800 -8.895 -12.531 1.00 76.00 92 GLY A N 1
ATOM 698 C CA . GLY A 1 92 ? 5.056 -7.647 -12.309 1.00 76.00 92 GLY A CA 1
ATOM 699 C C . GLY A 1 92 ? 5.421 -6.871 -11.043 1.00 76.00 92 GLY A C 1
ATOM 700 O O . GLY A 1 92 ? 4.681 -5.966 -10.656 1.00 76.00 92 GLY A O 1
ATOM 701 N N . HIS A 1 93 ? 6.525 -7.212 -10.374 1.00 82.94 93 HIS A N 1
ATOM 702 C CA . HIS A 1 93 ? 6.934 -6.624 -9.087 1.00 82.94 93 HIS A CA 1
ATOM 703 C C . HIS A 1 93 ? 5.844 -6.718 -7.994 1.00 82.94 93 HIS A C 1
ATOM 705 O O . HIS A 1 93 ? 5.469 -5.700 -7.394 1.00 82.94 93 HIS A O 1
ATOM 711 N N . PRO A 1 94 ? 5.282 -7.911 -7.706 1.00 86.62 94 PRO A N 1
ATOM 712 C CA . PRO A 1 94 ? 4.241 -8.037 -6.697 1.00 86.62 94 PRO A CA 1
ATOM 713 C C . PRO A 1 94 ? 4.760 -7.661 -5.309 1.00 86.62 94 PRO A C 1
ATOM 715 O O . PRO A 1 94 ? 5.884 -7.975 -4.927 1.00 86.62 94 PRO A O 1
ATOM 718 N N . THR A 1 95 ? 3.901 -7.040 -4.499 1.00 88.12 95 THR A N 1
ATOM 719 C CA . THR A 1 95 ? 4.198 -6.866 -3.072 1.00 88.12 95 THR A CA 1
ATOM 720 C C . THR A 1 95 ? 4.297 -8.236 -2.407 1.00 88.12 95 THR A C 1
ATOM 722 O O . THR A 1 95 ? 3.285 -8.926 -2.266 1.00 88.12 95 THR A O 1
ATOM 725 N N . GLN A 1 96 ? 5.504 -8.609 -1.990 1.00 88.25 96 GLN A N 1
ATOM 726 C CA . GLN A 1 96 ? 5.768 -9.823 -1.229 1.00 88.25 96 GLN A CA 1
ATOM 727 C C . GLN A 1 96 ? 5.698 -9.525 0.273 1.00 88.25 96 GLN A C 1
ATOM 729 O O . GLN A 1 96 ? 6.132 -8.470 0.736 1.00 88.25 96 GLN A O 1
ATOM 734 N N . VAL A 1 97 ? 5.118 -10.447 1.043 1.00 89.75 97 VAL A N 1
ATOM 735 C CA . VAL A 1 97 ? 4.938 -10.300 2.493 1.00 89.75 97 VAL A CA 1
ATOM 736 C C . VAL A 1 97 ? 5.435 -11.562 3.183 1.00 89.75 97 VAL A C 1
ATOM 738 O O . VAL A 1 97 ? 4.919 -12.649 2.938 1.00 89.75 97 VAL A O 1
ATOM 741 N N . ALA A 1 98 ? 6.410 -11.416 4.080 1.00 90.38 98 ALA A N 1
ATOM 742 C CA . ALA A 1 98 ? 6.878 -12.514 4.916 1.00 90.38 98 ALA A CA 1
ATOM 743 C C . ALA A 1 98 ? 5.871 -12.770 6.050 1.00 90.38 98 ALA A C 1
ATOM 745 O O . ALA A 1 98 ? 5.673 -11.919 6.926 1.00 90.38 98 ALA A O 1
ATOM 746 N N . LEU A 1 99 ? 5.209 -13.929 6.037 1.00 91.50 99 LEU A N 1
ATOM 747 C CA . LEU A 1 99 ? 4.208 -14.288 7.043 1.00 91.50 99 LEU A CA 1
ATOM 748 C C . LEU A 1 99 ? 4.816 -14.285 8.457 1.00 91.50 99 LEU A C 1
ATOM 750 O O . LEU A 1 99 ? 5.928 -14.752 8.671 1.00 91.50 99 LEU A O 1
ATOM 754 N N . GLY A 1 100 ? 4.091 -13.736 9.435 1.00 88.69 100 GLY A N 1
ATOM 755 C CA . GLY A 1 100 ? 4.532 -13.696 10.838 1.00 88.69 100 GLY A CA 1
ATOM 756 C C . GLY A 1 100 ? 5.618 -12.659 11.165 1.00 88.69 100 GLY A C 1
ATOM 757 O O . GLY A 1 100 ? 5.776 -12.327 12.337 1.00 88.69 100 GLY A O 1
ATOM 758 N N . SER A 1 101 ? 6.281 -12.070 10.161 1.00 87.31 101 SER A N 1
ATOM 759 C CA . SER A 1 101 ? 7.360 -11.076 10.345 1.00 87.31 101 SER A CA 1
ATOM 760 C C . SER A 1 101 ? 6.954 -9.852 11.173 1.00 87.31 101 SER A C 1
ATOM 762 O O . SER A 1 101 ? 7.779 -9.276 11.869 1.00 87.31 101 SER A O 1
ATOM 764 N N . HIS A 1 102 ? 5.665 -9.497 11.200 1.00 83.88 102 HIS A N 1
ATOM 765 C CA . HIS A 1 102 ? 5.126 -8.426 12.049 1.00 83.88 102 HIS A CA 1
ATOM 766 C C . HIS A 1 102 ? 5.352 -8.630 13.561 1.00 83.88 102 HIS A C 1
ATOM 768 O O . HIS A 1 102 ? 5.150 -7.688 14.324 1.00 83.88 102 HIS A O 1
ATOM 774 N N . ARG A 1 103 ? 5.724 -9.842 14.002 1.00 83.06 103 ARG A N 1
ATOM 775 C CA . ARG A 1 103 ? 6.038 -10.174 15.403 1.00 83.06 103 ARG A CA 1
ATOM 776 C C . ARG A 1 103 ? 7.526 -10.057 15.741 1.00 83.06 103 ARG A C 1
ATOM 778 O O . ARG A 1 103 ? 7.884 -10.245 16.899 1.00 83.06 103 ARG A O 1
ATOM 785 N N . LEU A 1 104 ? 8.384 -9.810 14.752 1.00 80.88 104 LEU A N 1
ATOM 786 C CA . LEU A 1 104 ? 9.832 -9.759 14.930 1.00 80.88 104 LEU A CA 1
ATOM 787 C C . LEU A 1 104 ? 10.302 -8.328 15.226 1.00 80.88 104 LEU A C 1
ATOM 789 O O . LEU A 1 104 ? 9.758 -7.352 14.704 1.00 80.88 104 LEU A O 1
ATOM 793 N N . SER A 1 105 ? 11.339 -8.216 16.059 1.00 65.44 105 SER A N 1
ATOM 794 C CA . SER A 1 105 ? 12.097 -6.977 16.265 1.00 65.44 105 SER A CA 1
ATOM 795 C C . SER A 1 105 ? 13.118 -6.787 15.134 1.00 65.44 105 SER A C 1
ATOM 797 O O . SER A 1 105 ? 13.622 -7.749 14.567 1.00 65.44 105 SER A O 1
ATOM 799 N N . TYR A 1 106 ? 13.375 -5.533 14.773 1.00 64.75 106 TYR A N 1
ATOM 800 C CA . TYR A 1 106 ? 13.907 -5.110 13.471 1.00 64.75 106 TYR A CA 1
ATOM 801 C C . TYR A 1 106 ? 15.445 -5.104 13.320 1.00 64.75 106 TYR A C 1
ATOM 803 O O . TYR A 1 106 ? 16.134 -4.665 14.238 1.00 64.75 106 TYR A O 1
ATOM 811 N N . TYR A 1 107 ? 15.928 -5.388 12.095 1.00 53.91 107 TYR A N 1
ATOM 812 C CA . TYR A 1 107 ? 17.241 -4.993 11.543 1.00 53.91 107 TYR A CA 1
ATOM 813 C C . TYR A 1 107 ? 17.056 -4.173 10.238 1.00 53.91 107 TYR A C 1
ATOM 815 O O . TYR A 1 107 ? 16.090 -4.382 9.499 1.00 53.91 107 TYR A O 1
ATOM 823 N N . TRP A 1 108 ? 17.916 -3.170 9.996 1.00 58.16 108 TRP A N 1
ATOM 824 C CA . TRP A 1 108 ? 17.905 -2.301 8.796 1.00 58.16 108 TRP A CA 1
ATOM 825 C C . TRP A 1 108 ? 18.500 -3.036 7.594 1.00 58.16 108 TRP A C 1
ATOM 827 O O . TRP A 1 108 ? 19.268 -3.951 7.829 1.00 58.16 108 TRP A O 1
ATOM 837 N N . HIS A 1 109 ? 18.110 -2.660 6.361 1.00 53.88 109 HIS A N 1
ATOM 838 C CA . HIS A 1 109 ? 18.410 -3.339 5.087 1.00 53.88 109 HIS A CA 1
ATOM 839 C C . HIS A 1 109 ? 19.689 -4.185 5.143 1.00 53.88 109 HIS A C 1
ATOM 841 O O . HIS A 1 109 ? 20.784 -3.649 5.004 1.00 53.88 109 HIS A O 1
ATOM 847 N N . GLU A 1 110 ? 19.543 -5.491 5.352 1.00 51.44 110 GLU A N 1
ATOM 848 C CA . GLU A 1 110 ? 20.640 -6.423 5.126 1.00 51.44 110 GLU A CA 1
ATOM 849 C C . GLU A 1 110 ? 20.570 -6.832 3.654 1.00 51.44 110 GLU A C 1
ATOM 851 O O . GLU A 1 110 ? 19.517 -7.248 3.155 1.00 51.44 110 GLU A O 1
ATOM 856 N N . GLU A 1 111 ? 21.672 -6.640 2.932 1.00 49.53 111 GLU A N 1
ATOM 857 C CA . GLU A 1 111 ? 21.860 -7.279 1.636 1.00 49.53 111 GLU A CA 1
ATOM 858 C C . GLU A 1 111 ? 21.861 -8.787 1.886 1.00 49.53 111 GLU A C 1
ATOM 860 O O . GLU A 1 111 ? 22.747 -9.321 2.548 1.00 49.53 111 GLU A O 1
ATOM 865 N N . PHE A 1 112 ? 20.830 -9.481 1.409 1.00 46.16 112 PHE A N 1
ATOM 866 C CA . PHE A 1 112 ? 20.821 -10.936 1.436 1.00 46.16 112 PHE A CA 1
ATOM 867 C C . PHE A 1 112 ? 21.719 -11.416 0.289 1.00 46.16 112 PHE A C 1
ATOM 869 O O . PHE A 1 112 ? 21.245 -11.616 -0.830 1.00 46.16 112 PHE A O 1
ATOM 876 N N . GLU A 1 113 ? 23.024 -11.540 0.535 1.00 37.16 113 GLU A N 1
ATOM 877 C CA . GLU A 1 113 ? 23.888 -12.343 -0.330 1.00 37.16 113 GLU A CA 1
ATOM 878 C C . GLU A 1 113 ? 23.522 -13.817 -0.117 1.00 37.16 113 GLU A C 1
ATOM 880 O O . GLU A 1 113 ? 23.639 -14.357 0.985 1.00 37.16 113 GLU A O 1
ATOM 885 N N . GLN A 1 114 ? 23.029 -14.470 -1.171 1.00 32.88 114 GLN A N 1
ATOM 886 C CA . GLN A 1 114 ? 22.982 -15.929 -1.202 1.00 32.88 114 GLN A CA 1
ATOM 887 C C . GLN A 1 114 ? 24.432 -16.429 -1.171 1.00 32.88 114 GLN A C 1
ATOM 889 O O . GLN A 1 114 ? 25.183 -16.175 -2.113 1.00 32.88 114 GLN A O 1
ATOM 894 N N . SER A 1 115 ? 24.807 -17.092 -0.075 1.00 34.91 115 SER A N 1
ATOM 895 C CA . SER A 1 115 ? 26.002 -17.945 -0.008 1.00 34.91 115 SER A CA 1
ATOM 896 C C . SER A 1 115 ? 25.663 -19.368 -0.425 1.00 34.91 115 SER A C 1
ATOM 898 O O . SER A 1 115 ? 24.491 -19.774 -0.231 1.00 34.91 115 SER A O 1
#

Secondary structure (DSSP, 8-state):
---------SSS-EEE----HHHHHHHHH-HHHHHHHHHHHTS--------EEE--TT--TTT-GGGSS-----SS-------SS---TTTS------TTGGGSPP---------

Mean predicted aligned error: 8.57 Å

Nearest PDB structures (foldseek):
  2ctj-assembly1_A  TM=3.052E-01  e=7.417E+00  Homo sapiens

Foldseek 3Di:
DDDFPWPDDDAPKTKGFDDDVVVVVVCVPPPVNQVVLCVVLVHGDDDPGDMDIDDDLPDDCVNPVVLFDADPPQPSHDDDDDDPDDADPPRRSDDDDDPPCVVDDDDPRDDPDDD

pLDDT: mean 79.66, std 16.89, range [32.88, 94.81]

Solvent-accessible surface area (backbone atoms only — not comparable to full-atom values): 8061 Å² total; per-residue (Å²): 136,82,81,75,69,60,66,68,66,98,66,70,37,34,45,35,69,62,89,52,68,70,59,51,52,49,57,74,66,35,59,68,61,50,50,53,52,21,64,74,73,74,43,91,80,77,89,88,79,59,75,52,73,48,80,44,80,88,64,50,58,89,82,34,67,87,68,53,80,75,78,87,74,53,77,100,50,86,86,84,87,81,78,92,61,93,61,44,86,84,69,43,75,57,92,80,78,70,82,75,51,90,77,58,86,88,78,75,79,70,83,82,75,86,127